Protein AF-A0AA46AKF4-F1 (afdb_monomer_lite)

Structure (mmCIF, N/CA/C/O backbone):
data_AF-A0AA46AKF4-F1
#
_entry.id   AF-A0AA46AKF4-F1
#
loop_
_atom_site.group_PDB
_atom_site.id
_atom_site.type_symbol
_atom_site.label_atom_id
_atom_site.label_alt_id
_atom_site.label_comp_id
_atom_site.label_asym_id
_atom_site.label_entity_id
_atom_site.label_seq_id
_atom_site.pdbx_PDB_ins_code
_atom_site.Cartn_x
_atom_site.Cartn_y
_atom_site.Cartn_z
_atom_site.occupancy
_atom_site.B_iso_or_equiv
_atom_site.auth_seq_id
_atom_site.auth_comp_id
_atom_site.auth_asym_id
_atom_site.auth_atom_id
_atom_site.pdbx_PDB_model_num
ATOM 1 N N . MET A 1 1 ? 30.269 6.251 -31.867 1.00 54.88 1 MET A N 1
ATOM 2 C CA . MET A 1 1 ? 28.817 6.435 -31.633 1.00 54.88 1 MET A CA 1
ATOM 3 C C . MET A 1 1 ? 28.358 7.650 -32.420 1.00 54.88 1 MET A C 1
ATOM 5 O O . MET A 1 1 ? 28.873 8.743 -32.184 1.00 54.88 1 MET A O 1
ATOM 9 N N . LYS A 1 2 ? 27.504 7.444 -33.428 1.00 58.66 2 LYS A N 1
ATOM 10 C CA . LYS A 1 2 ? 27.051 8.498 -34.353 1.00 58.66 2 LYS A CA 1
ATOM 11 C C . LYS A 1 2 ? 26.253 9.551 -33.569 1.00 58.66 2 LYS A C 1
ATOM 13 O O . LYS A 1 2 ? 25.679 9.251 -32.527 1.00 58.66 2 LYS A O 1
ATOM 18 N N . ARG A 1 3 ? 26.196 10.799 -34.057 1.00 62.19 3 ARG A N 1
ATOM 19 C CA . ARG A 1 3 ? 25.434 11.897 -33.410 1.00 62.19 3 ARG A CA 1
ATOM 20 C C . ARG A 1 3 ? 23.969 11.524 -33.119 1.00 62.19 3 ARG A C 1
ATOM 22 O O . ARG A 1 3 ? 23.400 12.035 -32.159 1.00 62.19 3 ARG A O 1
ATOM 29 N N . TYR A 1 4 ? 23.395 10.620 -33.912 1.00 64.38 4 TYR A N 1
ATOM 30 C CA . TYR A 1 4 ? 22.057 10.061 -33.717 1.00 64.38 4 TYR A CA 1
ATOM 31 C C . TYR A 1 4 ? 21.953 9.169 -32.469 1.00 64.38 4 TYR A C 1
ATOM 33 O O . TYR A 1 4 ? 21.021 9.359 -31.694 1.00 64.38 4 TYR A O 1
ATOM 41 N N . ASP A 1 5 ? 22.947 8.316 -32.190 1.00 72.44 5 ASP A N 1
ATOM 42 C CA . ASP A 1 5 ? 22.967 7.441 -31.002 1.00 72.44 5 ASP A CA 1
ATOM 43 C C . ASP A 1 5 ? 22.942 8.255 -29.702 1.00 72.44 5 ASP A C 1
ATOM 45 O O . ASP A 1 5 ? 22.253 7.904 -28.749 1.00 72.44 5 ASP A O 1
ATOM 49 N N . ARG A 1 6 ? 23.657 9.390 -29.666 1.00 77.69 6 ARG A N 1
ATOM 50 C CA . ARG A 1 6 ? 23.696 10.274 -28.487 1.00 77.69 6 ARG A CA 1
ATOM 51 C C . ARG A 1 6 ? 22.371 11.002 -28.257 1.00 77.69 6 ARG A C 1
ATOM 53 O O . ARG A 1 6 ? 21.967 11.178 -27.113 1.00 77.69 6 ARG A O 1
ATOM 60 N N . ARG A 1 7 ? 21.688 11.415 -29.332 1.00 85.62 7 ARG A N 1
ATOM 61 C CA . ARG A 1 7 ? 20.357 12.043 -29.249 1.00 85.62 7 ARG A CA 1
ATOM 62 C C . ARG A 1 7 ? 19.303 11.040 -28.795 1.00 85.62 7 ARG A C 1
ATOM 64 O O . ARG A 1 7 ? 18.500 11.362 -27.929 1.00 85.62 7 ARG A O 1
ATOM 71 N N . MET A 1 8 ? 19.349 9.825 -29.336 1.00 86.00 8 MET A N 1
ATOM 72 C CA . MET A 1 8 ? 18.430 8.750 -28.974 1.00 86.00 8 MET A CA 1
ATOM 73 C C . MET A 1 8 ? 18.631 8.321 -27.515 1.00 86.00 8 MET A C 1
ATOM 75 O O . MET A 1 8 ? 17.660 8.249 -26.771 1.00 86.00 8 MET A O 1
ATOM 79 N N . ALA A 1 9 ? 19.884 8.164 -27.070 1.00 86.25 9 ALA A N 1
ATOM 80 C CA . ALA A 1 9 ? 20.204 7.904 -25.666 1.00 86.25 9 ALA A CA 1
ATOM 81 C C . ALA A 1 9 ? 19.710 9.026 -24.737 1.00 86.25 9 ALA A C 1
ATOM 83 O O . ALA A 1 9 ? 19.137 8.742 -23.690 1.00 86.25 9 ALA A O 1
ATOM 84 N N . GLY A 1 10 ? 19.867 10.294 -25.138 1.00 90.38 10 GLY A N 1
ATOM 85 C CA . GLY A 1 10 ? 19.338 11.436 -24.387 1.00 90.38 10 GLY A CA 1
ATOM 86 C C . GLY A 1 10 ? 17.813 11.405 -24.248 1.00 90.38 10 GLY A C 1
ATOM 87 O O . GLY A 1 10 ? 17.298 11.579 -23.148 1.00 90.38 10 GLY A O 1
ATOM 88 N N . ILE A 1 11 ? 17.089 11.122 -25.337 1.00 90.81 11 ILE A N 1
ATOM 89 C CA . ILE A 1 11 ? 15.621 11.002 -25.326 1.00 90.81 11 ILE A CA 1
ATOM 90 C C . ILE A 1 11 ? 15.171 9.844 -24.433 1.00 90.81 11 ILE A C 1
ATOM 92 O O . ILE A 1 11 ? 14.261 10.017 -23.624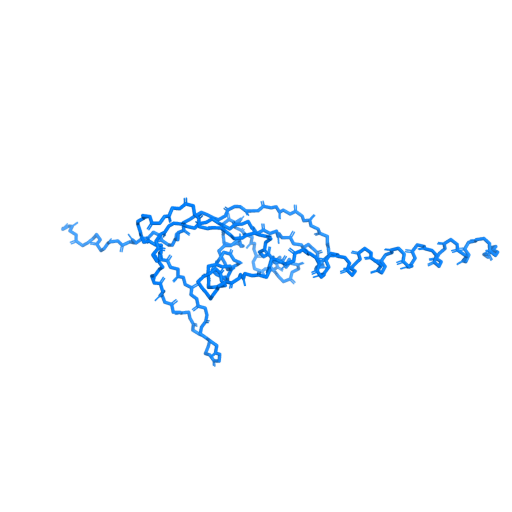 1.00 90.81 11 ILE A O 1
ATOM 96 N N . VAL A 1 12 ? 15.820 8.681 -24.544 1.00 91.00 12 VAL A N 1
ATOM 97 C CA . VAL A 1 12 ? 15.527 7.518 -23.695 1.00 91.00 12 VAL A CA 1
ATOM 98 C C . VAL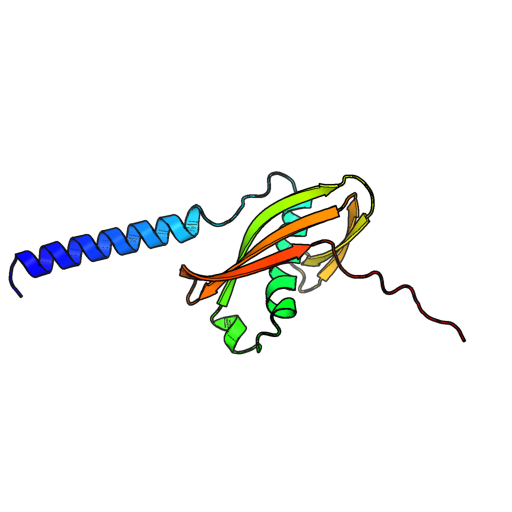 A 1 12 ? 15.728 7.869 -22.226 1.00 91.00 12 VAL A C 1
ATOM 100 O O . VAL A 1 12 ? 14.862 7.558 -21.418 1.00 91.00 12 VAL A O 1
ATOM 103 N N . LEU A 1 13 ? 16.813 8.564 -21.883 1.00 90.75 13 LEU A N 1
ATOM 104 C CA . LEU A 1 13 ? 17.110 8.948 -20.505 1.00 90.75 13 LEU A CA 1
ATOM 105 C C . LEU A 1 13 ? 16.068 9.930 -19.948 1.00 90.75 13 LEU A C 1
ATOM 107 O O . LEU A 1 13 ? 15.602 9.746 -18.828 1.00 90.75 13 LEU A O 1
ATOM 111 N N . VAL A 1 14 ? 15.632 10.911 -20.747 1.00 92.38 14 VAL A N 1
ATOM 112 C CA . VAL A 1 14 ? 14.546 11.837 -20.375 1.00 92.38 14 VAL A CA 1
ATOM 113 C C . VAL A 1 14 ? 13.220 11.099 -20.185 1.00 92.38 14 VAL A C 1
ATOM 115 O O . VAL A 1 14 ? 12.536 11.326 -19.189 1.00 92.38 14 VAL A O 1
ATOM 118 N N . LEU A 1 15 ? 12.862 10.188 -21.095 1.00 90.31 15 LEU A N 1
ATOM 119 C CA . LEU A 1 15 ? 11.658 9.363 -20.965 1.00 90.31 15 LEU A CA 1
ATOM 120 C C . LEU A 1 15 ? 11.705 8.502 -19.700 1.00 90.31 15 LEU A C 1
ATOM 122 O O . LEU A 1 15 ? 10.722 8.449 -18.967 1.00 90.31 15 LEU A O 1
ATOM 126 N N . LEU A 1 16 ? 12.849 7.882 -19.403 1.00 87.31 16 LEU A N 1
ATOM 127 C CA . LEU A 1 16 ? 13.050 7.081 -18.193 1.00 87.31 16 LEU A CA 1
ATOM 128 C C . LEU A 1 16 ? 12.840 7.919 -16.928 1.00 87.31 16 LEU A C 1
ATOM 130 O O . LEU A 1 16 ? 12.186 7.472 -15.984 1.00 87.31 16 LEU A O 1
ATOM 134 N N . LEU A 1 17 ? 13.336 9.156 -16.934 1.00 87.56 17 LEU A N 1
ATOM 135 C CA . LEU A 1 17 ? 13.194 10.098 -15.827 1.00 87.56 17 LEU A CA 1
ATOM 136 C C . LEU A 1 17 ? 11.729 10.528 -15.649 1.00 87.56 17 LEU A C 1
ATOM 138 O O . LEU A 1 17 ? 11.206 10.472 -14.538 1.00 87.56 17 LEU A O 1
ATOM 142 N N . LEU A 1 18 ? 11.034 10.857 -16.743 1.00 87.56 18 LEU A N 1
ATOM 143 C CA . LEU A 1 18 ? 9.610 11.208 -16.728 1.00 87.56 18 LEU A CA 1
ATOM 144 C C . LEU A 1 18 ? 8.721 10.046 -16.263 1.00 87.56 18 LEU A C 1
ATOM 146 O O . LEU A 1 18 ? 7.814 10.257 -15.458 1.00 87.56 18 LEU A O 1
ATOM 150 N N . LEU A 1 19 ? 8.983 8.820 -16.727 1.00 82.56 19 LEU A N 1
ATOM 151 C CA . LEU A 1 19 ? 8.246 7.629 -16.294 1.00 82.56 19 LEU A CA 1
ATOM 152 C C . LEU A 1 19 ? 8.473 7.347 -14.807 1.00 82.56 19 LEU A C 1
ATOM 154 O O . LEU A 1 19 ? 7.512 7.079 -14.085 1.00 82.56 19 LEU A O 1
ATOM 158 N N . SER A 1 20 ? 9.719 7.464 -14.344 1.00 78.19 20 SER A N 1
ATOM 159 C CA . SER A 1 20 ? 10.063 7.290 -12.930 1.00 78.19 20 SER A CA 1
ATOM 160 C C . SER A 1 20 ? 9.353 8.330 -12.064 1.00 78.19 20 SER A C 1
ATOM 162 O O . SER A 1 20 ? 8.730 7.987 -11.063 1.00 78.19 20 SER A O 1
ATOM 164 N N . MET A 1 21 ? 9.364 9.598 -12.481 1.00 81.56 21 MET A N 1
ATOM 165 C CA . MET A 1 21 ? 8.708 10.683 -11.756 1.00 81.56 21 MET A CA 1
ATOM 166 C C . MET A 1 21 ? 7.186 10.490 -11.717 1.00 81.56 21 MET A C 1
ATOM 168 O O . MET A 1 21 ? 6.581 10.586 -10.651 1.00 81.56 21 MET A O 1
ATOM 172 N N . LYS A 1 22 ? 6.564 10.116 -12.843 1.00 79.00 22 LYS A N 1
ATOM 173 C CA . LYS A 1 22 ? 5.137 9.772 -12.892 1.00 79.00 22 LYS A CA 1
ATOM 174 C C . LYS A 1 22 ? 4.803 8.632 -11.926 1.00 79.00 22 LYS A C 1
ATOM 176 O O . LYS A 1 22 ? 3.874 8.761 -11.137 1.00 79.00 22 LYS A O 1
ATOM 181 N N . SER A 1 23 ? 5.572 7.547 -11.959 1.00 69.56 23 SER A N 1
ATOM 182 C CA . SER A 1 23 ? 5.351 6.381 -11.096 1.00 69.56 23 SER A CA 1
ATOM 183 C C . SER A 1 23 ? 5.544 6.703 -9.611 1.00 69.56 23 SER A C 1
ATOM 185 O O . SER A 1 23 ? 4.823 6.192 -8.762 1.00 69.56 23 SER A O 1
ATOM 187 N N . VAL A 1 24 ? 6.473 7.594 -9.261 1.00 68.75 24 VAL A N 1
ATOM 188 C CA . VAL A 1 24 ? 6.689 7.938 -7.852 1.00 68.75 24 VAL A CA 1
ATOM 189 C C . VAL A 1 24 ? 5.610 8.881 -7.319 1.00 68.75 24 VAL A C 1
ATOM 191 O O . VAL A 1 24 ? 5.168 8.679 -6.188 1.00 68.75 24 VAL A O 1
ATOM 194 N N . PHE A 1 25 ? 5.188 9.882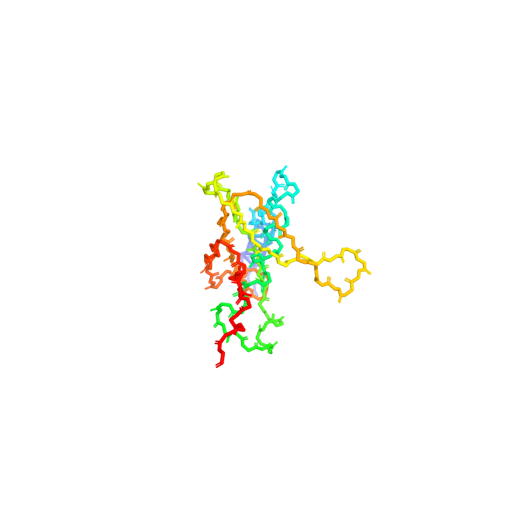 -8.101 1.00 67.62 25 PHE A N 1
ATOM 195 C CA . PHE A 1 25 ? 4.303 10.955 -7.629 1.00 67.62 25 PHE A CA 1
ATOM 196 C C . PHE A 1 25 ? 2.804 10.700 -7.822 1.00 67.62 25 PHE A C 1
ATOM 198 O O . PHE A 1 25 ? 2.023 11.191 -7.010 1.00 67.62 25 PHE A O 1
ATOM 205 N N . LEU A 1 26 ? 2.388 9.981 -8.871 1.00 66.94 26 LEU A N 1
ATOM 206 C CA . LEU A 1 26 ? 0.963 9.800 -9.204 1.00 66.94 26 LEU A CA 1
ATOM 207 C C . LEU A 1 26 ? 0.363 8.479 -8.707 1.00 66.94 26 LEU A C 1
ATOM 209 O O . LEU A 1 26 ? -0.854 8.339 -8.709 1.00 66.94 26 LEU A O 1
ATOM 213 N N . ASP A 1 27 ? 1.191 7.516 -8.310 1.00 63.12 27 ASP A N 1
ATOM 214 C CA . ASP A 1 27 ? 0.737 6.184 -7.885 1.00 63.12 27 ASP A CA 1
ATOM 215 C C . ASP A 1 27 ? 0.338 6.065 -6.394 1.00 63.12 27 ASP A C 1
ATOM 217 O O . ASP A 1 27 ? -0.523 5.240 -6.090 1.00 63.12 27 ASP A O 1
ATOM 221 N N . PRO A 1 28 ? 0.901 6.827 -5.427 1.00 67.50 28 PRO A N 1
ATOM 222 C CA . PRO A 1 28 ? 0.416 6.775 -4.051 1.00 67.50 28 PRO A CA 1
ATOM 223 C C . PRO A 1 28 ? -0.919 7.511 -3.920 1.00 67.50 28 PRO A C 1
ATOM 225 O O . PRO A 1 28 ? -1.015 8.696 -4.255 1.00 67.50 28 PRO A O 1
ATOM 228 N N . VAL A 1 29 ? -1.927 6.844 -3.351 1.00 68.44 29 VAL A N 1
ATOM 229 C CA . VAL A 1 29 ? -3.148 7.540 -2.936 1.00 68.44 29 VAL A CA 1
ATOM 230 C C . VAL A 1 29 ? -2.804 8.481 -1.784 1.00 68.44 29 VAL A C 1
ATOM 232 O O . VAL A 1 29 ? -2.089 8.104 -0.855 1.00 68.44 29 VAL A O 1
ATOM 235 N N . ARG A 1 30 ? -3.297 9.718 -1.846 1.00 72.06 30 ARG A N 1
ATOM 236 C CA . ARG A 1 30 ? -3.283 10.634 -0.703 1.00 72.06 30 ARG A CA 1
ATOM 237 C C . ARG A 1 30 ? -4.648 10.516 -0.029 1.00 72.06 30 ARG A C 1
ATOM 239 O O . ARG A 1 30 ? -5.603 11.079 -0.564 1.00 72.06 30 ARG A O 1
ATOM 246 N N . PRO A 1 31 ? -4.781 9.722 1.048 1.00 75.31 31 PRO A N 1
ATOM 247 C CA . PRO A 1 31 ? -6.058 9.573 1.729 1.00 75.31 31 PRO A CA 1
ATOM 248 C C . PRO A 1 31 ? -6.548 10.943 2.210 1.00 75.31 31 PRO A C 1
ATOM 250 O O . PRO A 1 31 ? -5.773 11.750 2.716 1.00 75.31 31 PRO A O 1
ATOM 253 N N . SER A 1 32 ? -7.833 11.221 2.001 1.00 75.62 32 SER A N 1
ATOM 254 C CA . SER A 1 32 ? -8.455 12.511 2.324 1.00 75.62 32 SER A CA 1
ATOM 255 C C . SER A 1 32 ? -8.782 12.669 3.810 1.00 75.62 32 SER A C 1
ATOM 257 O O . SER A 1 32 ? -9.004 13.787 4.269 1.00 75.62 32 SER A O 1
ATOM 259 N N . THR A 1 33 ? -8.814 11.567 4.565 1.00 84.56 33 THR A N 1
ATOM 260 C CA . THR A 1 33 ? -9.142 11.547 5.994 1.00 84.56 33 THR A CA 1
ATOM 261 C C . THR A 1 33 ? -8.123 10.728 6.781 1.00 84.56 33 THR A C 1
ATOM 263 O O . THR A 1 33 ? -7.532 9.778 6.266 1.00 84.56 33 THR A O 1
ATOM 266 N N . LYS A 1 34 ? -7.963 11.063 8.067 1.00 85.12 34 LYS A N 1
ATOM 267 C CA . LYS A 1 34 ? -7.073 10.348 8.996 1.00 85.12 34 LYS A CA 1
ATOM 268 C C . LYS A 1 34 ? -7.432 8.860 9.128 1.00 85.12 34 LYS A C 1
ATOM 270 O O . LYS A 1 34 ? -6.543 8.028 9.240 1.00 85.12 34 LYS A O 1
ATOM 275 N N . ILE A 1 35 ? -8.720 8.518 9.063 1.00 85.38 35 ILE A N 1
ATOM 276 C CA . ILE A 1 35 ? -9.197 7.126 9.117 1.00 85.38 35 ILE A CA 1
ATOM 277 C C . ILE A 1 35 ? -8.711 6.337 7.892 1.00 85.38 35 ILE A C 1
ATOM 279 O O . ILE A 1 35 ? -8.167 5.242 8.023 1.00 85.38 35 ILE A O 1
ATOM 283 N N . LEU A 1 36 ? -8.840 6.919 6.694 1.00 85.50 36 LEU A N 1
ATOM 284 C CA . LEU A 1 36 ? -8.342 6.299 5.465 1.00 85.50 36 LEU A CA 1
ATOM 285 C C . LEU A 1 36 ? -6.812 6.193 5.465 1.00 85.50 36 LEU A C 1
ATOM 287 O O . LEU A 1 36 ? -6.272 5.245 4.905 1.00 85.50 36 LEU A O 1
ATOM 291 N N . GLU A 1 37 ? -6.112 7.136 6.098 1.00 87.31 37 GLU A N 1
ATOM 292 C CA . GLU A 1 37 ? -4.660 7.079 6.287 1.00 87.31 37 GLU A CA 1
ATOM 293 C C . GLU A 1 37 ? -4.243 5.929 7.208 1.00 87.31 37 GLU A C 1
ATOM 295 O O . GLU A 1 37 ? -3.339 5.162 6.867 1.00 87.31 37 GLU A O 1
ATOM 300 N N . GLN A 1 38 ? -4.952 5.747 8.323 1.00 88.25 38 GLN A N 1
ATOM 301 C CA . GLN A 1 38 ? -4.724 4.629 9.235 1.00 88.25 38 GLN A CA 1
ATOM 302 C C . GLN A 1 38 ? -4.947 3.285 8.539 1.00 88.25 38 GLN A C 1
ATOM 304 O O . GLN A 1 38 ? -4.081 2.408 8.586 1.00 88.25 38 GLN A O 1
ATOM 309 N N . TYR A 1 39 ? -6.056 3.155 7.807 1.00 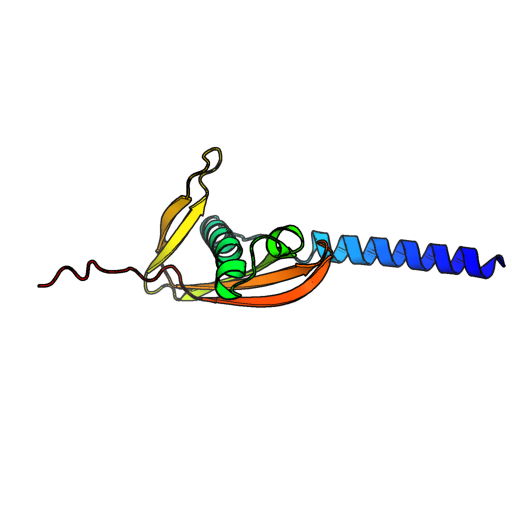88.94 39 TYR A N 1
ATOM 310 C CA . TYR A 1 39 ? -6.352 1.944 7.052 1.00 88.94 39 TYR A CA 1
ATOM 311 C C . TYR A 1 39 ? -5.364 1.709 5.895 1.00 88.94 39 TYR A C 1
ATOM 313 O O . TYR A 1 39 ? -4.943 0.579 5.652 1.00 88.94 39 TYR A O 1
ATOM 321 N N . ALA A 1 40 ? -4.915 2.767 5.209 1.00 88.81 40 ALA A N 1
ATOM 322 C CA . ALA A 1 40 ? -3.874 2.667 4.184 1.00 88.81 40 ALA A CA 1
ATOM 323 C C . ALA A 1 40 ? -2.557 2.121 4.752 1.00 88.81 40 ALA A C 1
ATOM 325 O O . ALA A 1 40 ? -1.882 1.332 4.082 1.00 88.81 40 ALA A O 1
ATOM 326 N N . GLY A 1 41 ? -2.196 2.553 5.965 1.00 87.81 41 GLY A N 1
ATOM 327 C CA . GLY A 1 41 ? -1.033 2.070 6.705 1.00 87.81 41 GLY A CA 1
ATOM 328 C C . GLY A 1 41 ? -1.159 0.592 7.061 1.00 87.81 41 GLY A C 1
ATOM 329 O O . GLY A 1 41 ? -0.254 -0.186 6.756 1.00 87.81 41 GLY A O 1
ATOM 330 N N . PHE A 1 42 ? -2.310 0.194 7.609 1.00 89.81 42 PHE A N 1
ATOM 331 C CA . PHE A 1 42 ? -2.627 -1.204 7.896 1.00 89.81 42 PHE A CA 1
ATOM 332 C C . PHE A 1 42 ? -2.527 -2.084 6.643 1.00 89.81 42 PHE A C 1
ATOM 334 O O . PHE A 1 42 ? -1.788 -3.068 6.634 1.00 89.81 42 PHE A O 1
ATOM 341 N N . ALA A 1 43 ? -3.186 -1.697 5.548 1.00 89.56 43 ALA A N 1
ATOM 342 C CA . ALA A 1 43 ? -3.182 -2.465 4.306 1.00 89.56 43 ALA A CA 1
ATOM 343 C C . ALA A 1 43 ? -1.767 -2.665 3.745 1.00 89.56 43 ALA A C 1
ATOM 345 O O . ALA A 1 43 ? -1.425 -3.744 3.258 1.00 89.56 43 ALA A O 1
ATOM 346 N N . ARG A 1 44 ? -0.909 -1.643 3.849 1.00 87.94 44 ARG A N 1
ATOM 347 C CA . ARG A 1 44 ? 0.497 -1.736 3.441 1.00 87.94 44 ARG A CA 1
ATOM 348 C C . ARG A 1 44 ? 1.285 -2.743 4.287 1.00 87.94 44 ARG A C 1
ATOM 350 O O . ARG A 1 44 ? 2.161 -3.403 3.733 1.00 87.94 44 ARG A O 1
ATOM 357 N N . LEU A 1 45 ? 0.999 -2.849 5.585 1.00 86.94 45 LEU A N 1
ATOM 358 C CA . LEU A 1 45 ? 1.625 -3.825 6.486 1.00 86.94 45 LEU A CA 1
ATOM 359 C C . LEU A 1 45 ? 1.091 -5.247 6.256 1.00 86.94 45 LEU A C 1
ATOM 361 O O . LEU A 1 45 ? 1.862 -6.200 6.298 1.00 86.94 45 LEU A O 1
ATOM 365 N N . ALA A 1 46 ? -0.202 -5.390 5.960 1.00 86.88 46 ALA A N 1
ATOM 366 C CA . ALA A 1 46 ? -0.841 -6.681 5.707 1.00 86.88 46 ALA A CA 1
ATOM 367 C C . ALA A 1 46 ? -0.457 -7.297 4.346 1.00 86.88 46 ALA A C 1
ATOM 369 O O . ALA A 1 46 ? -0.372 -8.517 4.206 1.00 86.88 46 ALA A O 1
ATOM 370 N N . ALA A 1 47 ? -0.191 -6.464 3.337 1.00 85.50 47 ALA A N 1
ATOM 371 C CA . ALA A 1 47 ? 0.121 -6.885 1.970 1.00 85.50 47 ALA A CA 1
ATOM 372 C C . ALA A 1 47 ? 1.248 -7.938 1.822 1.00 85.50 47 ALA A C 1
ATOM 374 O O . ALA A 1 47 ? 1.024 -8.934 1.128 1.00 85.50 47 ALA A O 1
ATOM 375 N N . PRO A 1 48 ? 2.449 -7.774 2.415 1.00 82.19 48 PRO A N 1
ATOM 376 C CA . PRO A 1 48 ? 3.500 -8.789 2.314 1.00 82.19 48 PRO A CA 1
ATOM 377 C C . PRO A 1 48 ? 3.138 -10.103 3.024 1.00 82.19 48 PRO A C 1
ATOM 379 O O . PRO A 1 48 ? 3.459 -11.177 2.505 1.00 82.19 48 PRO A O 1
ATOM 382 N N . LEU A 1 49 ? 2.412 -10.022 4.147 1.00 82.06 49 LEU A N 1
ATOM 383 C CA . LEU A 1 49 ? 1.958 -11.183 4.919 1.00 82.06 49 LEU A CA 1
ATOM 384 C C . LEU A 1 49 ? 0.981 -12.040 4.106 1.00 82.06 49 LEU A C 1
ATOM 386 O O . LEU A 1 49 ? 1.129 -13.258 4.054 1.00 82.06 49 LEU A O 1
ATOM 390 N N . GLN A 1 50 ? 0.045 -11.409 3.390 1.00 80.62 50 GLN A N 1
ATOM 391 C CA . GLN A 1 50 ? -0.943 -12.113 2.565 1.00 80.62 50 GLN A 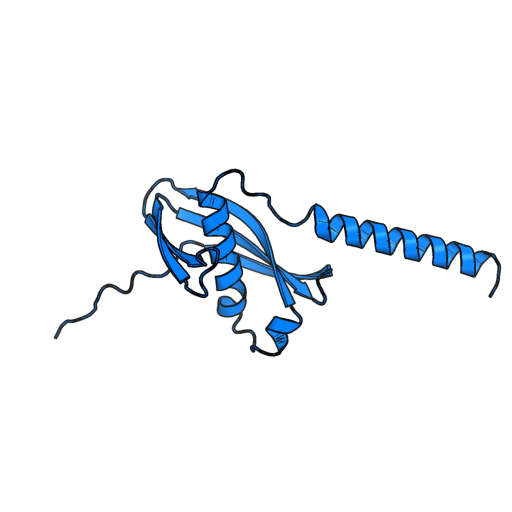CA 1
ATOM 392 C C . GLN A 1 50 ? -0.310 -12.873 1.383 1.00 80.62 50 GLN A C 1
ATOM 394 O O . GLN A 1 50 ? -0.859 -13.866 0.911 1.00 80.62 50 GLN A O 1
ATOM 399 N N . ILE A 1 51 ? 0.848 -12.427 0.882 1.00 76.12 51 ILE A N 1
ATOM 400 C CA . ILE A 1 51 ? 1.556 -13.106 -0.217 1.00 76.12 51 ILE A CA 1
ATOM 401 C C . ILE A 1 51 ? 2.492 -14.213 0.299 1.00 76.12 51 ILE A C 1
ATOM 403 O O . ILE A 1 51 ? 2.963 -15.022 -0.500 1.00 76.12 51 ILE A O 1
ATOM 407 N N . GLY A 1 52 ? 2.778 -14.266 1.604 1.00 73.25 52 GLY A N 1
ATOM 408 C CA . GLY A 1 52 ? 3.764 -15.195 2.162 1.00 73.25 52 GLY A CA 1
ATOM 409 C C . GLY A 1 52 ? 5.179 -14.932 1.635 1.00 73.25 52 GLY A C 1
ATOM 410 O O . GLY A 1 52 ? 5.938 -15.867 1.378 1.00 73.25 52 GLY A O 1
ATOM 411 N N . MET A 1 53 ? 5.526 -13.664 1.389 1.00 71.06 53 MET A N 1
ATOM 412 C CA . MET A 1 53 ? 6.824 -13.307 0.815 1.00 71.06 53 MET A CA 1
ATOM 413 C C . MET A 1 53 ? 7.944 -13.500 1.854 1.00 71.06 53 MET A C 1
ATOM 415 O O . MET A 1 53 ? 7.805 -13.041 2.985 1.00 71.06 53 MET A O 1
ATOM 419 N N . PRO A 1 54 ? 9.074 -14.146 1.508 1.00 75.31 54 PRO A N 1
ATOM 420 C CA . PRO A 1 54 ? 10.168 -14.312 2.456 1.00 75.31 54 PRO A CA 1
ATOM 421 C C . PRO A 1 54 ? 10.816 -12.956 2.803 1.00 75.31 54 PRO A C 1
ATOM 423 O O . PRO A 1 54 ? 10.971 -12.107 1.917 1.00 75.31 54 PRO A O 1
ATOM 426 N N . PRO A 1 55 ? 11.298 -12.768 4.048 1.00 70.62 55 PRO A N 1
ATOM 427 C CA . PRO A 1 55 ? 11.787 -11.478 4.561 1.00 70.62 55 PRO A CA 1
ATOM 428 C C . PRO A 1 55 ? 13.002 -10.924 3.799 1.00 70.62 55 PRO A C 1
ATOM 430 O O . PRO A 1 55 ? 13.276 -9.724 3.811 1.00 70.62 55 PRO A O 1
ATOM 433 N N . LEU A 1 56 ? 13.743 -11.783 3.090 1.00 69.88 56 LEU A N 1
ATOM 434 C CA . LEU A 1 56 ? 14.842 -11.355 2.223 1.00 69.88 56 LEU A CA 1
ATOM 435 C C . LEU A 1 56 ? 14.336 -10.604 0.976 1.00 69.88 56 LEU A C 1
ATOM 437 O O . LEU A 1 56 ? 14.957 -9.634 0.546 1.00 69.88 56 LEU A O 1
ATOM 441 N N . LEU A 1 57 ? 13.206 -11.040 0.405 1.00 70.06 57 LEU A N 1
ATOM 442 C CA . LEU A 1 57 ? 12.595 -10.416 -0.771 1.00 70.06 57 LEU A CA 1
ATOM 443 C C . LEU A 1 57 ? 11.801 -9.160 -0.405 1.00 70.06 57 LEU A C 1
ATOM 445 O O . LEU A 1 57 ? 11.704 -8.267 -1.246 1.00 70.06 57 LEU A O 1
ATOM 449 N N . GLU A 1 58 ? 11.313 -9.032 0.832 1.00 68.75 58 GLU A N 1
ATOM 450 C CA . GLU A 1 58 ? 10.670 -7.800 1.312 1.00 68.75 58 GLU A CA 1
ATOM 451 C C . GLU A 1 58 ? 11.579 -6.573 1.174 1.00 68.75 58 GLU A C 1
ATOM 453 O O . GLU A 1 58 ? 11.103 -5.498 0.833 1.00 68.75 58 GLU A O 1
ATOM 458 N N . LYS A 1 59 ? 12.901 -6.717 1.343 1.00 72.50 59 LYS A N 1
ATOM 459 C CA . LYS A 1 59 ? 13.843 -5.591 1.187 1.00 72.50 59 LYS A CA 1
ATOM 460 C C . LYS A 1 59 ? 13.959 -5.073 -0.250 1.00 72.50 59 LYS A C 1
ATOM 462 O O . LYS A 1 59 ? 14.381 -3.938 -0.455 1.00 72.50 59 LYS A O 1
ATOM 467 N N . LEU A 1 60 ? 13.615 -5.896 -1.242 1.00 77.44 60 LEU A N 1
ATOM 468 C CA . LEU A 1 60 ? 13.661 -5.541 -2.666 1.00 77.44 60 LEU A CA 1
ATOM 469 C C . LEU A 1 60 ? 12.308 -5.046 -3.193 1.00 77.44 60 LEU A C 1
ATOM 471 O O . LEU A 1 60 ? 12.250 -4.441 -4.270 1.00 77.44 60 LEU A O 1
ATOM 475 N N . HIS A 1 61 ? 11.237 -5.303 -2.442 1.00 80.50 61 HIS A N 1
ATOM 476 C CA . HIS A 1 61 ? 9.878 -4.943 -2.804 1.00 80.50 61 HIS A CA 1
ATOM 477 C C . HIS A 1 61 ? 9.400 -3.758 -1.975 1.00 80.50 61 HIS A C 1
ATOM 479 O O . HIS A 1 61 ? 9.523 -3.707 -0.760 1.00 80.50 61 HIS A O 1
ATOM 485 N N . THR A 1 62 ? 8.807 -2.778 -2.638 1.00 83.06 62 THR A N 1
ATOM 486 C CA . THR A 1 62 ? 8.122 -1.673 -1.973 1.00 83.06 62 THR A CA 1
ATOM 487 C C . THR A 1 62 ? 6.634 -1.836 -2.178 1.00 83.06 62 THR A C 1
ATOM 489 O O . THR A 1 62 ? 6.179 -1.897 -3.315 1.00 83.06 62 THR A O 1
ATOM 492 N N . PHE A 1 63 ? 5.862 -1.871 -1.100 1.00 85.38 63 PHE A N 1
ATOM 493 C CA . PHE A 1 63 ? 4.404 -1.894 -1.174 1.00 85.38 63 PHE A CA 1
ATOM 494 C C . PHE A 1 63 ? 3.859 -0.477 -1.006 1.00 85.38 63 PHE A C 1
ATOM 496 O O . PHE A 1 63 ? 4.251 0.246 -0.087 1.00 85.38 63 PHE A O 1
ATOM 503 N N . ARG A 1 64 ? 2.969 -0.061 -1.910 1.00 85.94 64 ARG A N 1
ATOM 504 C CA . ARG A 1 64 ? 2.285 1.236 -1.840 1.00 85.94 64 ARG A CA 1
ATOM 505 C C . ARG A 1 64 ? 0.785 1.049 -1.986 1.00 85.94 64 ARG A C 1
ATOM 507 O O . ARG A 1 64 ? 0.333 0.333 -2.879 1.00 85.94 64 ARG A O 1
ATOM 514 N N . THR A 1 65 ? 0.027 1.727 -1.139 1.00 86.25 65 THR A N 1
ATOM 515 C CA . THR A 1 65 ? -1.432 1.745 -1.212 1.00 86.25 65 THR A CA 1
ATOM 516 C C . THR A 1 65 ? -1.866 2.652 -2.364 1.00 86.25 65 THR A C 1
ATOM 518 O O . THR A 1 65 ? -1.534 3.837 -2.391 1.00 86.25 65 THR A O 1
ATOM 521 N N . ILE A 1 66 ? -2.559 2.072 -3.344 1.00 86.44 66 ILE A N 1
ATOM 522 C CA . ILE A 1 66 ? -3.000 2.742 -4.582 1.00 86.44 66 ILE A CA 1
ATOM 523 C C . ILE A 1 66 ? -4.426 3.276 -4.464 1.00 86.44 66 ILE A C 1
ATOM 525 O O . ILE A 1 66 ? -4.795 4.223 -5.151 1.00 86.44 66 ILE A O 1
ATOM 529 N N . SER A 1 67 ? -5.247 2.655 -3.620 1.00 86.19 67 SER A N 1
ATOM 530 C CA . SER A 1 67 ? -6.597 3.127 -3.335 1.00 86.19 67 SER A CA 1
ATOM 531 C C . SER A 1 67 ? -7.032 2.655 -1.963 1.00 86.19 67 SER A C 1
ATOM 533 O O . SER A 1 67 ? -6.736 1.522 -1.589 1.00 86.19 67 SER A O 1
ATOM 535 N N . VAL A 1 68 ? -7.779 3.497 -1.260 1.00 89.12 68 VAL A N 1
ATOM 536 C CA . VAL A 1 68 ? -8.524 3.118 -0.061 1.00 89.12 68 VAL A CA 1
ATOM 537 C C . VAL A 1 68 ? -9.924 3.681 -0.189 1.00 89.12 68 VAL A C 1
ATOM 539 O O . VAL A 1 68 ? -10.086 4.837 -0.581 1.00 89.12 68 VAL A O 1
ATOM 542 N N . LYS A 1 69 ? -10.923 2.867 0.128 1.00 89.31 69 LYS A N 1
ATOM 543 C CA . LYS A 1 69 ? -12.320 3.286 0.178 1.00 89.31 69 LYS A CA 1
ATOM 544 C C . LYS A 1 69 ? -13.015 2.606 1.348 1.00 89.31 69 LYS A C 1
ATOM 546 O O . LYS A 1 69 ? -12.659 1.496 1.740 1.00 89.31 69 LYS A O 1
ATOM 551 N N . GLN A 1 70 ? -14.015 3.288 1.878 1.00 89.81 70 GLN A N 1
ATOM 552 C CA . GLN A 1 70 ? -14.986 2.682 2.770 1.00 89.81 70 GLN A CA 1
ATOM 553 C C . GLN A 1 70 ? -16.041 1.980 1.912 1.00 89.81 70 GLN A C 1
ATOM 555 O O . GLN A 1 70 ? -16.540 2.566 0.952 1.00 89.81 70 GLN A O 1
ATOM 560 N N . VAL A 1 71 ? -16.312 0.713 2.209 1.00 90.00 71 VAL A N 1
ATOM 561 C CA . VAL A 1 71 ? -17.271 -0.126 1.476 1.00 90.00 71 VAL A CA 1
ATOM 562 C C . VAL A 1 71 ? -18.638 -0.092 2.153 1.00 90.00 71 VAL A C 1
ATOM 564 O O . VAL A 1 71 ? -19.648 -0.028 1.458 1.00 90.00 71 VAL A O 1
ATOM 567 N N . SER A 1 72 ? -18.673 -0.068 3.488 1.00 88.00 72 SER A N 1
ATOM 568 C CA . SER A 1 72 ? -19.898 0.121 4.270 1.00 88.00 72 SER A CA 1
ATOM 569 C C . SER A 1 72 ? -19.647 0.991 5.501 1.00 88.00 72 SER A C 1
ATOM 571 O O . SER A 1 72 ? -18.548 1.009 6.062 1.00 88.00 72 SER A O 1
ATOM 573 N N . GLU A 1 73 ? -20.679 1.710 5.933 1.00 86.62 73 GLU A N 1
ATOM 574 C CA . GLU A 1 73 ? -20.719 2.412 7.223 1.00 86.62 73 GLU A CA 1
ATOM 575 C C . GLU A 1 73 ? -21.091 1.475 8.379 1.00 86.62 73 GLU A C 1
ATOM 577 O O . GLU A 1 73 ? -20.849 1.794 9.540 1.00 86.62 73 GLU A O 1
ATOM 582 N N . GLU A 1 74 ? -21.622 0.294 8.063 1.00 83.38 74 GLU A N 1
ATOM 583 C CA . GLU A 1 74 ? -22.011 -0.712 9.043 1.00 83.38 74 GLU A CA 1
ATOM 584 C C . GLU A 1 74 ? -20.827 -1.603 9.449 1.00 83.38 74 GLU A C 1
ATOM 586 O O . GLU A 1 74 ? -19.969 -1.959 8.633 1.00 83.38 74 GLU A O 1
ATOM 591 N N . GLY A 1 75 ? -20.815 -2.002 10.724 1.00 83.56 75 GLY A N 1
ATOM 592 C CA . GLY A 1 75 ? -19.788 -2.862 11.314 1.00 83.56 75 GLY A CA 1
ATOM 593 C C . GLY A 1 75 ? -18.600 -2.092 11.890 1.00 83.56 75 GLY A C 1
ATOM 594 O O . GLY A 1 75 ? -18.582 -0.866 11.909 1.00 83.56 75 GLY A O 1
ATOM 595 N N . ASN A 1 76 ? -17.606 -2.829 12.382 1.00 85.75 76 ASN A N 1
ATOM 596 C CA . ASN A 1 76 ? -16.352 -2.278 12.885 1.00 85.75 76 ASN A CA 1
ATOM 597 C C . ASN A 1 76 ? -15.184 -3.071 12.295 1.00 85.75 76 ASN A C 1
ATOM 599 O O . ASN A 1 76 ? -15.205 -4.301 12.298 1.00 85.75 76 ASN A O 1
ATOM 603 N N . THR A 1 77 ? -14.156 -2.370 11.831 1.00 87.44 77 THR A N 1
ATOM 604 C CA . THR A 1 77 ? -12.916 -2.955 11.322 1.00 87.44 77 THR A CA 1
ATOM 605 C C . THR A 1 77 ? -11.797 -2.744 12.328 1.00 87.44 77 THR A C 1
ATOM 607 O O . THR A 1 77 ? -11.467 -1.610 12.672 1.00 87.44 77 THR A O 1
ATOM 610 N N . LEU A 1 78 ? -11.191 -3.834 12.784 1.00 88.56 78 LEU A N 1
ATOM 611 C CA . LEU A 1 78 ? -10.055 -3.796 13.693 1.00 88.56 78 LEU A CA 1
ATOM 612 C C . LEU A 1 78 ? -8.746 -3.758 12.902 1.00 88.56 78 LEU A C 1
ATOM 614 O O . LEU A 1 78 ? -8.527 -4.606 12.039 1.00 88.56 78 LEU A O 1
ATOM 618 N N . ILE A 1 79 ? -7.868 -2.797 13.172 1.00 89.88 79 ILE A N 1
ATOM 619 C CA . ILE A 1 79 ? -6.586 -2.668 12.468 1.00 89.88 79 ILE A CA 1
ATOM 620 C C . ILE A 1 79 ? -5.422 -2.475 13.433 1.00 89.88 79 ILE A C 1
ATOM 622 O O . ILE A 1 79 ? -5.593 -1.956 14.530 1.00 89.88 79 ILE A O 1
ATOM 626 N N . LEU A 1 80 ? -4.217 -2.826 12.983 1.00 86.94 80 LEU A N 1
ATOM 627 C CA . LEU A 1 80 ? -2.969 -2.435 13.642 1.00 86.94 80 LEU A CA 1
ATOM 628 C C . LEU A 1 80 ? -2.371 -1.216 12.943 1.00 86.94 80 LEU A C 1
ATOM 630 O O . LEU A 1 80 ? -2.163 -1.225 11.726 1.00 86.94 80 LEU A O 1
ATOM 634 N N . TYR A 1 81 ? -2.057 -0.186 13.721 1.00 83.31 81 TYR A N 1
ATOM 635 C CA . TYR A 1 81 ? -1.476 1.059 13.240 1.00 83.31 81 TYR A CA 1
ATOM 636 C C . TYR A 1 81 ? -0.175 1.387 13.994 1.00 83.31 81 TYR A C 1
ATOM 638 O O . TYR A 1 81 ? -0.152 1.335 15.222 1.00 83.31 81 TYR A O 1
ATOM 646 N N . PRO A 1 82 ? 0.931 1.717 13.302 1.00 80.12 82 PRO A N 1
ATOM 647 C CA . PRO A 1 82 ? 2.178 2.089 13.963 1.00 80.12 82 PRO A CA 1
ATOM 648 C C . PRO A 1 82 ? 2.062 3.456 14.645 1.00 80.12 82 PRO A C 1
ATOM 650 O O . PRO A 1 82 ? 1.699 4.450 14.010 1.00 80.12 82 PRO A O 1
ATOM 653 N N . VAL A 1 83 ? 2.423 3.521 15.926 1.00 79.06 83 VAL A N 1
ATOM 654 C CA . VAL A 1 83 ? 2.420 4.776 16.689 1.00 79.06 83 VAL A CA 1
ATOM 655 C C . VAL A 1 83 ? 3.617 5.637 16.257 1.00 79.06 83 VAL A C 1
ATOM 657 O O . VAL A 1 83 ? 4.759 5.173 16.309 1.00 79.06 83 VAL A O 1
ATOM 660 N N . PRO A 1 84 ? 3.416 6.898 15.831 1.00 74.75 84 PRO A N 1
ATOM 661 C CA . PRO A 1 84 ? 4.517 7.765 15.422 1.00 74.75 84 PRO A CA 1
ATOM 662 C C . PRO A 1 84 ? 5.518 7.976 16.565 1.00 74.75 84 PRO A C 1
ATOM 664 O O . PRO A 1 84 ? 5.169 8.521 17.606 1.00 74.75 84 PRO A O 1
ATOM 667 N N . GLY A 1 85 ? 6.773 7.574 16.360 1.00 74.50 85 GLY A N 1
ATOM 668 C CA . GLY A 1 85 ? 7.846 7.742 17.347 1.00 74.50 85 GLY A CA 1
ATOM 669 C C . GLY A 1 85 ? 8.027 6.572 18.317 1.00 74.50 85 GLY A C 1
ATOM 670 O O . GLY A 1 85 ? 9.029 6.542 19.027 1.00 74.50 85 GLY A O 1
ATOM 671 N N . GLU A 1 86 ? 7.142 5.574 18.296 1.00 77.44 86 GLU A N 1
ATOM 672 C CA . GLU A 1 86 ? 7.320 4.324 19.034 1.00 77.44 86 GLU A CA 1
ATOM 673 C C . GLU A 1 86 ? 7.456 3.149 18.062 1.00 77.44 86 GLU A C 1
ATOM 675 O O . GLU A 1 86 ? 6.766 3.067 17.050 1.00 77.44 86 GLU A O 1
ATOM 680 N N . ASN A 1 87 ? 8.324 2.185 18.374 1.00 76.62 87 ASN A N 1
ATOM 681 C CA . ASN A 1 87 ? 8.403 0.933 17.614 1.00 76.62 87 ASN A CA 1
ATOM 682 C C . ASN A 1 87 ? 7.293 -0.044 18.048 1.00 76.62 87 ASN A C 1
ATOM 684 O O . ASN A 1 87 ? 7.565 -1.198 18.379 1.00 76.62 87 ASN A O 1
ATOM 688 N N . LYS A 1 88 ? 6.055 0.453 18.144 1.00 83.06 88 LYS A N 1
ATOM 689 C CA . LYS A 1 88 ? 4.883 -0.291 18.611 1.00 83.06 88 LYS A CA 1
ATOM 690 C C . LYS A 1 88 ? 3.728 -0.142 17.631 1.00 83.06 88 LYS A C 1
ATOM 692 O O . LYS A 1 88 ? 3.534 0.914 17.029 1.00 83.06 88 LYS A O 1
ATOM 697 N N . LEU A 1 89 ? 2.969 -1.223 17.501 1.00 84.00 89 LEU A N 1
ATOM 698 C CA . LEU A 1 89 ? 1.691 -1.242 16.807 1.00 84.00 89 LEU A CA 1
ATOM 699 C C . LEU A 1 89 ? 0.587 -1.091 17.853 1.00 84.00 89 LEU A C 1
ATOM 701 O O . LEU A 1 89 ? 0.618 -1.771 18.877 1.00 84.00 89 LEU A O 1
ATOM 705 N N . GLU A 1 90 ? -0.358 -0.200 17.594 1.00 85.38 90 GLU A N 1
ATOM 706 C CA . GLU A 1 90 ? -1.564 -0.022 18.392 1.00 85.38 90 GLU A CA 1
ATOM 707 C C . GLU A 1 90 ? -2.757 -0.607 17.641 1.00 85.38 90 GLU A C 1
ATOM 709 O O . GLU A 1 90 ? -2.866 -0.480 16.419 1.00 85.38 90 GLU A O 1
ATOM 714 N N . GLU A 1 91 ? -3.639 -1.265 18.380 1.00 87.69 91 GLU A N 1
ATOM 715 C CA . GLU A 1 91 ? -4.890 -1.791 17.859 1.00 87.69 91 GLU A CA 1
ATOM 716 C C . GLU A 1 91 ? -5.944 -0.681 17.867 1.00 87.69 91 GLU A C 1
ATOM 718 O O . GLU A 1 91 ? -6.253 -0.101 18.907 1.00 87.69 91 GLU A O 1
ATOM 723 N N . VAL A 1 92 ? -6.475 -0.355 16.692 1.00 87.62 92 VAL A N 1
ATOM 724 C CA . VAL A 1 92 ? -7.456 0.714 16.504 1.00 87.62 92 VAL A CA 1
ATOM 725 C C . VAL A 1 92 ? -8.706 0.122 15.877 1.00 87.62 92 VAL A C 1
ATOM 727 O O . VAL A 1 92 ? -8.644 -0.564 14.855 1.00 87.62 92 VAL A O 1
ATOM 730 N N . GLN A 1 93 ? -9.858 0.417 16.471 1.00 88.75 93 GLN A N 1
ATOM 731 C CA . GLN A 1 93 ? -11.153 0.053 15.915 1.00 88.75 93 GLN A CA 1
ATOM 732 C C . GLN A 1 93 ? -11.687 1.206 15.059 1.00 88.75 93 GLN A C 1
ATOM 734 O O . GLN A 1 93 ? -11.864 2.325 15.539 1.00 88.75 93 GLN A O 1
ATOM 739 N N . LEU A 1 94 ? -11.929 0.932 13.780 1.00 88.06 94 LEU A N 1
ATOM 740 C CA . LEU A 1 94 ? -12.538 1.856 12.830 1.00 88.06 94 LEU A CA 1
ATOM 741 C C . LEU A 1 94 ? -14.008 1.492 12.628 1.00 88.06 94 LEU A C 1
ATOM 743 O O . LEU A 1 94 ? -14.341 0.317 12.499 1.00 88.06 94 LEU A O 1
ATOM 747 N N . THR A 1 95 ? -14.887 2.488 12.561 1.00 88.69 95 THR A N 1
ATOM 748 C CA . THR A 1 95 ? -16.308 2.273 12.256 1.00 88.69 95 THR A CA 1
ATOM 749 C C . THR A 1 95 ? -16.505 2.066 10.758 1.00 88.69 95 THR A C 1
ATOM 751 O O . THR A 1 95 ? -16.026 2.862 9.955 1.00 88.69 95 THR A O 1
ATOM 754 N N . GLY A 1 96 ? -17.230 1.018 10.383 1.00 88.88 96 GLY A N 1
ATOM 755 C CA . GLY A 1 96 ? -17.460 0.610 9.002 1.00 88.88 96 GLY A CA 1
ATOM 756 C C . GLY A 1 96 ? -16.473 -0.441 8.499 1.00 88.88 96 GLY A C 1
ATOM 757 O O . GLY A 1 96 ? -15.557 -0.873 9.205 1.00 88.88 96 GLY A O 1
ATOM 758 N N . THR A 1 97 ? -16.667 -0.854 7.248 1.00 88.75 97 THR A N 1
ATOM 759 C CA . THR A 1 97 ? -15.791 -1.783 6.520 1.00 88.75 97 THR A CA 1
ATOM 760 C C . THR A 1 97 ? -15.025 -1.060 5.429 1.00 88.75 97 THR A C 1
ATOM 762 O O . THR A 1 97 ? -15.551 -0.187 4.736 1.00 88.75 97 THR A O 1
ATOM 765 N N . TYR A 1 98 ? -13.762 -1.436 5.267 1.00 90.62 98 TYR A N 1
ATOM 766 C CA . TYR A 1 98 ? -12.833 -0.775 4.363 1.00 90.62 98 TYR A CA 1
ATOM 767 C C . TYR A 1 98 ? -12.207 -1.778 3.399 1.00 90.62 98 TYR A C 1
ATOM 769 O O . TYR A 1 98 ? -12.075 -2.964 3.697 1.00 90.62 98 TYR A O 1
ATOM 777 N N . GLU A 1 99 ? -11.821 -1.272 2.233 1.00 9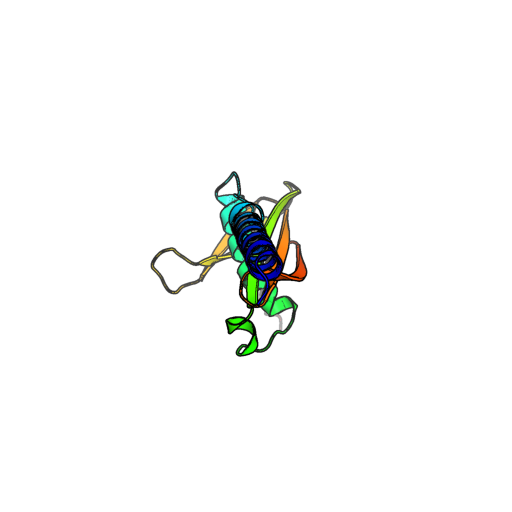1.56 99 GLU A N 1
ATOM 778 C CA . GLU A 1 99 ? -11.076 -2.004 1.215 1.00 91.56 99 GLU A CA 1
ATOM 779 C C . GLU A 1 99 ? -9.915 -1.130 0.748 1.00 91.56 99 GLU A C 1
ATOM 781 O O . GLU A 1 99 ? -10.066 0.066 0.462 1.00 91.56 99 GLU A O 1
ATOM 786 N N . ALA A 1 100 ? -8.742 -1.742 0.641 1.00 91.12 100 ALA A N 1
ATOM 787 C CA . ALA A 1 100 ? -7.547 -1.109 0.130 1.00 91.12 100 ALA A CA 1
ATOM 788 C C . ALA A 1 100 ? -6.906 -1.962 -0.954 1.00 91.12 100 ALA A C 1
ATOM 790 O O . ALA A 1 100 ? -6.701 -3.167 -0.814 1.00 91.12 100 ALA A O 1
ATOM 791 N N . ARG A 1 101 ? -6.499 -1.298 -2.034 1.00 90.25 101 ARG A N 1
ATOM 792 C CA . ARG A 1 101 ? -5.636 -1.900 -3.040 1.00 90.25 101 ARG A CA 1
ATOM 793 C C . ARG A 1 101 ? -4.204 -1.510 -2.733 1.00 90.25 101 ARG A C 1
ATOM 795 O O . ARG A 1 101 ? -3.895 -0.327 -2.572 1.00 90.25 101 ARG A O 1
ATOM 802 N N . VAL A 1 102 ? -3.321 -2.496 -2.710 1.00 89.25 102 VAL A N 1
ATOM 803 C CA . VAL A 1 102 ? -1.885 -2.314 -2.508 1.00 89.25 102 VAL A CA 1
ATOM 804 C C . VAL A 1 102 ? -1.149 -2.854 -3.723 1.00 89.25 102 VAL A C 1
ATOM 806 O O . VAL A 1 102 ? -1.445 -3.939 -4.216 1.00 89.25 102 VAL A O 1
ATOM 809 N N . ARG A 1 103 ? -0.184 -2.093 -4.241 1.00 89.44 103 ARG A N 1
ATOM 810 C CA . ARG A 1 103 ? 0.696 -2.536 -5.324 1.00 89.44 103 ARG A CA 1
ATOM 811 C C . ARG A 1 103 ? 2.103 -2.748 -4.793 1.00 89.44 103 ARG A C 1
ATOM 813 O O . ARG A 1 103 ? 2.666 -1.861 -4.155 1.00 89.44 103 ARG A O 1
ATOM 820 N N . GLY A 1 104 ? 2.660 -3.918 -5.073 1.00 87.38 104 GLY A N 1
ATOM 821 C CA . GLY A 1 104 ? 4.073 -4.210 -4.887 1.00 87.38 104 GLY A CA 1
ATOM 822 C C . GLY A 1 104 ? 4.882 -3.726 -6.088 1.00 87.38 104 GLY A C 1
ATOM 823 O O . GLY A 1 104 ? 4.498 -3.966 -7.236 1.00 87.38 104 GLY A O 1
ATOM 824 N N . TYR A 1 105 ? 6.006 -3.074 -5.814 1.00 83.31 105 TYR A N 1
ATOM 825 C CA . TYR A 1 105 ? 6.979 -2.601 -6.793 1.00 83.31 105 TYR A CA 1
ATOM 826 C C . TYR A 1 105 ? 8.325 -3.262 -6.536 1.00 83.31 105 TYR A C 1
ATOM 828 O O . TYR A 1 105 ? 8.819 -3.224 -5.412 1.00 83.31 105 TYR A O 1
ATOM 836 N N . LEU A 1 106 ? 8.947 -3.803 -7.573 1.00 83.31 106 LEU A N 1
ATOM 837 C CA . LEU A 1 106 ? 10.341 -4.222 -7.544 1.00 83.31 106 LEU A CA 1
ATOM 838 C C . LEU A 1 106 ? 11.239 -3.012 -7.833 1.00 83.31 106 LEU A C 1
ATOM 840 O O . LEU A 1 106 ? 10.937 -2.205 -8.718 1.00 83.31 106 LEU A O 1
ATOM 844 N N . PHE A 1 107 ? 12.332 -2.868 -7.077 1.00 78.38 107 PHE A N 1
ATOM 845 C CA . PHE A 1 107 ? 13.255 -1.727 -7.186 1.00 78.38 107 PHE A CA 1
ATOM 846 C C . PHE A 1 107 ? 12.543 -0.362 -7.146 1.00 78.38 107 PHE A C 1
ATOM 848 O O . PHE A 1 107 ? 12.915 0.556 -7.871 1.00 78.38 107 PHE A O 1
ATOM 855 N N . PHE A 1 108 ? 11.498 -0.227 -6.322 1.00 73.12 108 PHE A N 1
ATOM 856 C CA . PHE A 1 108 ? 10.699 0.996 -6.126 1.00 73.12 108 PHE A CA 1
ATOM 857 C C . PHE A 1 108 ? 9.894 1.514 -7.332 1.00 73.12 108 PHE A C 1
ATOM 859 O O . PHE A 1 108 ? 9.055 2.392 -7.131 1.00 73.12 108 PHE A O 1
ATOM 866 N N . VAL A 1 109 ? 10.115 1.002 -8.549 1.00 73.12 109 VAL A N 1
ATOM 867 C CA . VAL A 1 109 ? 9.564 1.588 -9.788 1.00 73.12 109 VAL A CA 1
ATOM 868 C C . VAL A 1 109 ? 8.749 0.589 -10.604 1.00 73.12 109 VAL A C 1
ATOM 870 O O . VAL A 1 109 ? 7.748 0.970 -11.203 1.00 73.12 109 VAL A O 1
ATOM 873 N N . LEU A 1 110 ? 9.134 -0.690 -10.642 1.00 77.50 110 LEU A N 1
ATOM 874 C CA . LEU A 1 110 ? 8.486 -1.664 -11.521 1.00 77.50 110 LEU A CA 1
ATOM 875 C C . LEU A 1 110 ? 7.316 -2.344 -10.804 1.00 77.50 110 LEU A C 1
ATOM 877 O O . LEU A 1 110 ? 7.563 -3.138 -9.898 1.00 77.50 110 LEU A O 1
ATOM 881 N N . PRO A 1 111 ? 6.051 -2.076 -11.174 1.00 81.25 111 PRO A N 1
ATOM 882 C CA . PRO A 1 111 ? 4.917 -2.745 -10.553 1.00 81.25 111 PRO A CA 1
ATOM 883 C C . PRO A 1 111 ? 4.943 -4.239 -10.882 1.00 81.25 111 PRO A C 1
ATOM 885 O O . PRO A 1 111 ? 4.988 -4.615 -12.050 1.00 81.25 111 PRO A O 1
ATOM 888 N N . VAL A 1 112 ? 4.883 -5.091 -9.860 1.00 83.75 112 VAL A N 1
ATOM 889 C CA . VAL A 1 112 ? 4.933 -6.555 -10.034 1.00 83.75 112 VAL A CA 1
ATOM 890 C C . VAL A 1 112 ? 3.635 -7.249 -9.652 1.00 83.75 112 VAL A C 1
ATOM 892 O O . VAL A 1 112 ? 3.273 -8.249 -10.263 1.00 83.75 112 VAL A O 1
ATOM 895 N N . LYS A 1 113 ? 2.915 -6.735 -8.649 1.00 83.81 113 LYS A N 1
ATOM 896 C CA . LYS A 1 113 ? 1.705 -7.390 -8.142 1.00 83.81 113 LYS A CA 1
ATOM 897 C C . LYS A 1 113 ? 0.732 -6.385 -7.551 1.00 83.81 113 LYS A C 1
ATOM 899 O O . LYS A 1 113 ? 1.148 -5.421 -6.915 1.00 83.81 113 LYS A O 1
ATOM 904 N N . GLN A 1 114 ? -0.558 -6.625 -7.756 1.00 87.56 114 GLN A N 1
ATOM 905 C CA . GLN A 1 114 ? -1.639 -5.922 -7.071 1.00 87.56 114 GLN A CA 1
ATOM 906 C C . GLN A 1 114 ? -2.306 -6.871 -6.081 1.00 87.56 114 GLN A C 1
ATOM 908 O O . GLN A 1 114 ? -2.438 -8.063 -6.353 1.00 87.56 114 GLN A O 1
ATOM 913 N N . ILE A 1 115 ? -2.670 -6.330 -4.929 1.00 89.62 115 ILE A N 1
ATOM 914 C CA . ILE A 1 115 ? -3.161 -7.054 -3.765 1.00 89.62 115 ILE A CA 1
ATOM 915 C C . ILE A 1 115 ? -4.390 -6.308 -3.275 1.00 89.62 115 ILE A C 1
ATOM 917 O O . ILE A 1 115 ? -4.379 -5.074 -3.217 1.00 89.62 115 ILE A O 1
ATOM 921 N N . LEU A 1 116 ? -5.435 -7.058 -2.957 1.00 90.50 116 LEU A N 1
ATOM 922 C CA . LEU A 1 116 ? -6.656 -6.524 -2.390 1.00 90.50 116 LEU A CA 1
ATOM 923 C C . LEU A 1 116 ? -6.713 -6.915 -0.916 1.00 90.50 116 LEU A C 1
ATOM 925 O O . LEU A 1 116 ? -6.643 -8.097 -0.588 1.00 90.50 116 LEU A O 1
ATOM 929 N N . ILE A 1 117 ? -6.788 -5.910 -0.052 1.00 89.00 117 ILE A N 1
ATOM 930 C CA . ILE A 1 117 ? -6.963 -6.071 1.386 1.00 89.00 117 ILE A CA 1
ATOM 931 C C . ILE A 1 117 ? -8.374 -5.599 1.710 1.00 89.00 117 ILE A C 1
ATOM 933 O O . ILE A 1 117 ? -8.723 -4.454 1.425 1.00 89.00 117 ILE A O 1
ATOM 937 N N . GLU A 1 118 ? -9.173 -6.495 2.272 1.00 90.12 118 GLU A N 1
ATOM 938 C CA . GLU A 1 118 ? -10.561 -6.256 2.658 1.00 90.12 118 GLU A CA 1
ATOM 939 C C . GLU A 1 118 ? -10.694 -6.470 4.163 1.00 90.12 118 GLU A C 1
ATOM 941 O O . GLU A 1 118 ? -10.126 -7.416 4.709 1.00 90.12 118 GLU A O 1
ATOM 946 N N . GLY A 1 119 ? -11.433 -5.592 4.840 1.00 86.44 119 GLY A N 1
ATOM 947 C CA . GLY A 1 119 ? -11.674 -5.723 6.274 1.00 86.44 119 GLY A CA 1
ATOM 948 C C . GLY A 1 119 ? -10.414 -5.510 7.113 1.00 86.44 119 GLY A C 1
ATOM 949 O O . GLY A 1 119 ? -9.549 -4.705 6.769 1.00 86.44 119 GLY A O 1
ATOM 950 N N . GLY A 1 120 ? -10.339 -6.178 8.257 1.00 84.19 120 GLY A N 1
ATOM 951 C CA . GLY A 1 120 ? -9.310 -5.961 9.269 1.00 84.19 120 GLY A CA 1
ATOM 952 C C . GLY A 1 120 ? -8.800 -7.273 9.840 1.00 84.19 120 GLY A C 1
ATOM 953 O O . GLY A 1 120 ? -8.937 -8.327 9.228 1.00 84.19 120 GLY A O 1
ATOM 954 N N . LEU A 1 121 ? -8.211 -7.207 11.024 1.00 82.06 121 LEU A N 1
ATOM 955 C CA . LEU A 1 121 ? -7.877 -8.396 11.794 1.00 82.06 121 LEU A CA 1
ATOM 956 C C . LEU A 1 121 ? -9.164 -9.109 12.201 1.00 82.06 121 LEU A C 1
ATOM 958 O O . LEU A 1 121 ? -10.120 -8.471 12.649 1.00 82.06 121 LEU A O 1
ATOM 962 N N . GLU A 1 122 ? -9.174 -10.432 12.057 1.00 67.62 122 GLU A N 1
ATOM 963 C CA . GLU A 1 122 ? -10.214 -11.250 12.665 1.00 67.62 122 GLU A CA 1
ATOM 964 C C . GLU A 1 122 ? -10.112 -11.055 14.176 1.00 67.62 122 GLU A C 1
ATOM 966 O O . GLU A 1 122 ? -9.055 -11.267 14.776 1.00 67.62 122 GLU A O 1
ATOM 971 N N . SER A 1 123 ? -11.196 -10.585 14.794 1.00 51.03 123 SER A N 1
ATOM 972 C CA . SER A 1 123 ? -11.294 -10.591 16.245 1.00 51.03 123 SER A CA 1
ATOM 973 C C . SER A 1 123 ? -11.304 -12.060 16.649 1.00 51.03 123 SER A C 1
ATOM 975 O O . SER A 1 123 ? -12.340 -12.717 16.573 1.00 51.03 123 SER A O 1
ATOM 977 N N . HIS A 1 124 ? -10.139 -12.597 17.016 1.00 43.84 124 HIS A N 1
ATOM 978 C CA . HIS A 1 124 ? -10.070 -13.836 17.771 1.00 43.84 124 HIS A CA 1
ATOM 979 C C . HIS A 1 124 ? -10.724 -13.541 19.118 1.00 43.84 124 HIS A C 1
ATOM 981 O O . HIS A 1 124 ? -10.081 -13.150 20.092 1.00 43.84 124 HIS A O 1
ATOM 987 N N . GLY A 1 125 ? -12.051 -13.677 19.128 1.00 39.72 125 GLY A N 1
ATOM 988 C CA . GLY A 1 125 ? -12.808 -13.932 20.328 1.00 39.72 125 GLY A CA 1
ATOM 989 C C . GLY A 1 125 ? -12.099 -15.055 21.063 1.00 39.72 125 GLY A C 1
ATOM 990 O O . GLY A 1 125 ? -11.698 -16.057 20.477 1.00 39.72 125 GLY A O 1
ATOM 991 N N . ASN A 1 126 ? -11.861 -14.804 22.337 1.00 42.88 126 ASN A N 1
ATOM 992 C CA . ASN A 1 126 ? -11.305 -15.736 23.289 1.00 42.88 126 ASN A CA 1
ATOM 993 C C . ASN A 1 126 ? -12.150 -17.028 23.257 1.00 42.88 126 ASN A C 1
ATOM 995 O O . ASN A 1 126 ? -13.167 -17.112 23.946 1.00 42.88 126 ASN A O 1
ATOM 999 N N . ASP A 1 127 ? -11.756 -18.022 22.460 1.00 43.41 127 ASP A N 1
ATOM 1000 C CA . ASP A 1 127 ? -12.261 -19.392 22.569 1.00 43.41 127 ASP A CA 1
ATOM 1001 C C . ASP A 1 127 ? -11.605 -20.032 23.797 1.00 43.41 127 ASP A C 1
ATOM 1003 O O . ASP A 1 127 ? -10.765 -20.928 23.727 1.00 43.41 127 ASP A O 1
ATOM 1007 N N . THR A 1 128 ? -11.980 -19.513 24.964 1.00 53.56 128 THR A N 1
ATOM 1008 C CA . THR A 1 128 ? -11.783 -20.153 26.258 1.00 53.56 128 THR A CA 1
ATOM 1009 C C . THR A 1 128 ? -13.080 -20.850 26.632 1.00 53.56 128 THR A C 1
ATOM 1011 O O . THR A 1 128 ? -13.835 -20.324 27.438 1.00 53.56 128 THR A O 1
ATOM 1014 N N . GLN A 1 129 ? -13.359 -22.018 26.053 1.00 42.34 129 GLN A N 1
ATOM 1015 C CA . GLN A 1 129 ? -14.292 -23.027 26.584 1.00 42.34 129 GLN A CA 1
ATOM 1016 C C . GLN A 1 129 ? -13.860 -24.381 25.989 1.00 42.34 129 GLN A C 1
ATOM 1018 O O . GLN A 1 129 ? -13.694 -24.469 24.781 1.00 42.34 129 GLN A O 1
ATOM 1023 N N . SER A 1 130 ? -13.646 -25.477 26.711 1.00 39.31 130 SER A N 1
ATOM 1024 C CA . SER A 1 130 ? -13.760 -25.812 28.127 1.00 39.31 130 SER A CA 1
ATOM 1025 C C . SER A 1 130 ? -13.021 -27.134 28.365 1.00 39.31 130 SER A C 1
ATOM 1027 O O . SER A 1 130 ? -12.732 -27.837 27.370 1.00 39.31 130 SER A O 1
#

Organism: NCBI:txid489973

pLDDT: mean 79.77, std 12.04, range [39.31, 92.38]

Foldseek 3Di:
DDPVVVVVVVVVVVVVVVLQVCQQPVQADDDPDPLQVQVQQQCQVCVCVVVVPDPVCVVQKHKGWRDKDFPFQADKFWGWGDDVPDPDTDIDIDGGKMKIKMFIAGNSRHTDDIDIDTGHDDPPDPPPDD

Secondary structure (DSSP, 8-state):
--HHHHHHHHHHHHHHHHHHHHHHHHSS---SSHHHHHHHHHHHHHHHHHHT--HHHHTTEEEEEEEEEEEEEEEEEEEEEEPTTSS-EEEEEEEEEEEEEEEEEETTTEEEEEEEEES-----------

Sequence (130 aa):
MKRYDRRMAGIVLVLLLLLSMKSVFLDPVRPSTKILEQYAGFARLAAPLQIGMPPLLEKLHTFRTISVKQVSEEGNTLILYPVPGENKLEEVQLTGTYEARVRGYLFFVLPVKQILIEGGLESHGNDTQS

Radius of gyration: 19.69 Å; chains: 1; bounding box: 51×38×62 Å